Protein AF-A0A820N7E9-F1 (afdb_monomer_lite)

Secondary structure (DSSP, 8-state):
---SS-----SS---HHHHHHHHH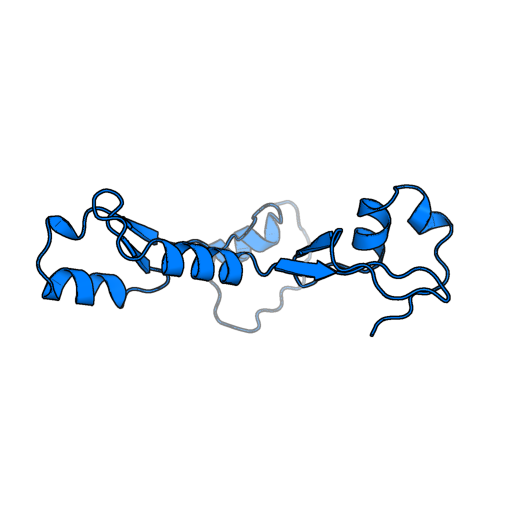---------EEEE-GGGS-HHHHHHHHTSTTEEEEBTTTTBSHHHHHHHHHHHHTEEEE----TTSPPPSSS-EEEETT--HHHHHHHH-GGGGGG-------

Foldseek 3Di:
DPDPDDDDDDPDDDDPVVVVCVVVVPDDDADDAAEAEDCVVDDPVVQVVQCPDPRYDYAYPVVRPCVVVVVVVVVVRQQKDWAWDDDPPDDTDPPDTDIDHPVDDVLVVLVVVPVCSSVVDDDDDDD

Sequence (127 aa):
YKIFNAQVLFRDDYTSDEFIDVVVGRRVYMPCLYVYNKIDQVSIEEVDRLAHLPNSIVISCNMKLNIDYMLESIWGLLNLIRVYTKKRGEKPDFEGGLIVRSGTTIEHVCRMVHRTMVDQFKYALVW

Radius of gyration: 22.45 Å; chains: 1; bounding box: 48×52×52 Å

pLDDT: mean 87.79, std 4.52, range [60.19, 94.0]

InterPro domains:
  IPR004095 TGS [PF02824] (81-127)
  IPR012675 Beta-grasp domain superfamily [G3DSA:3.10.20.30] (72-127)
  IPR027417 P-loop containing nucleoside triphosphate hydrolase [SSF52540] (10-94)
  IPR031662 GTP binding protein, second domain [PF16897] (1-80)
  IPR045001 Developmentally regulated GTP-binding protein [PTHR43127] (1-127)

Organism: NCBI:txid433720

Structure (mmCIF, N/CA/C/O backbone):
data_AF-A0A820N7E9-F1
#
_entry.id   AF-A0A820N7E9-F1
#
loop_
_atom_site.group_PDB
_atom_site.id
_atom_site.type_symbol
_atom_site.label_atom_id
_atom_site.label_alt_id
_atom_site.label_comp_id
_atom_site.label_asym_id
_atom_site.label_entity_id
_atom_site.label_seq_id
_atom_site.pdbx_PDB_ins_code
_atom_site.Cartn_x
_atom_site.Cartn_y
_atom_site.Cartn_z
_atom_site.occupancy
_atom_site.B_iso_or_equiv
_atom_site.auth_seq_id
_atom_site.auth_comp_id
_atom_site.auth_asym_id
_atom_site.auth_atom_id
_atom_site.pdbx_PDB_model_num
ATOM 1 N N . TYR A 1 1 ? -14.534 -25.641 -13.719 1.00 60.19 1 TYR A N 1
ATOM 2 C CA . TYR A 1 1 ? -13.124 -26.071 -13.650 1.00 60.19 1 TYR A CA 1
ATOM 3 C C . TYR A 1 1 ? -12.943 -27.309 -14.521 1.00 60.19 1 TYR A C 1
ATOM 5 O O . TYR A 1 1 ? -13.681 -28.261 -14.326 1.00 60.19 1 TYR A O 1
ATOM 13 N N . LYS A 1 2 ? -12.066 -27.277 -15.538 1.00 72.56 2 LYS A N 1
ATOM 14 C CA . LYS A 1 2 ? -11.760 -28.418 -16.436 1.00 72.56 2 LYS A CA 1
ATOM 15 C C . LYS A 1 2 ? -10.286 -28.826 -16.290 1.00 72.56 2 LYS A C 1
ATOM 17 O O . LYS A 1 2 ? -9.541 -28.838 -17.263 1.00 72.56 2 LYS A O 1
ATOM 22 N N . ILE A 1 3 ? -9.850 -29.061 -15.057 1.00 82.56 3 ILE A N 1
ATOM 23 C CA . ILE A 1 3 ? -8.488 -29.512 -14.758 1.00 82.56 3 ILE A CA 1
ATOM 24 C C . ILE A 1 3 ? -8.582 -31.014 -14.502 1.00 82.56 3 ILE A C 1
ATOM 26 O O . ILE A 1 3 ? -9.258 -31.422 -13.565 1.00 82.56 3 ILE A O 1
ATOM 30 N N . PHE A 1 4 ? -7.971 -31.824 -15.367 1.00 81.75 4 PHE A N 1
ATOM 31 C CA . PHE A 1 4 ? -8.046 -33.287 -15.269 1.00 81.75 4 PHE A CA 1
ATOM 32 C C . PHE A 1 4 ? -6.983 -33.869 -14.336 1.00 81.75 4 PHE A C 1
ATOM 34 O O . PHE A 1 4 ? -7.263 -34.829 -13.633 1.00 81.75 4 PHE A O 1
ATOM 41 N N . ASN A 1 5 ? -5.792 -33.266 -14.298 1.00 87.69 5 ASN A N 1
ATOM 42 C CA . ASN A 1 5 ? -4.685 -33.676 -13.438 1.00 87.69 5 ASN A CA 1
ATOM 43 C C . ASN A 1 5 ? -4.033 -32.428 -12.833 1.00 87.69 5 ASN A C 1
ATOM 45 O O . ASN A 1 5 ? -3.712 -31.492 -13.567 1.00 87.69 5 ASN A O 1
ATOM 49 N N . ALA A 1 6 ? -3.827 -32.417 -11.517 1.00 88.00 6 ALA A N 1
ATOM 50 C CA . ALA A 1 6 ? -3.093 -31.372 -10.813 1.00 88.00 6 ALA A CA 1
ATOM 51 C C . ALA A 1 6 ? -2.428 -31.942 -9.560 1.00 88.00 6 ALA A C 1
ATOM 53 O O . ALA A 1 6 ? -2.978 -32.825 -8.904 1.00 88.00 6 ALA A O 1
ATOM 54 N N . GLN A 1 7 ? -1.262 -31.403 -9.217 1.00 90.62 7 GLN A N 1
ATOM 55 C CA . GLN A 1 7 ? -0.632 -31.614 -7.922 1.00 90.62 7 GLN A CA 1
ATOM 56 C C . GLN A 1 7 ? -0.859 -30.354 -7.090 1.00 90.62 7 GLN A C 1
ATOM 58 O O . GLN A 1 7 ? -0.449 -29.266 -7.491 1.00 90.62 7 GLN A O 1
ATOM 63 N N . VAL A 1 8 ? -1.538 -30.498 -5.955 1.00 89.25 8 VAL A N 1
ATOM 64 C CA . VAL A 1 8 ? -1.809 -29.398 -5.025 1.00 89.25 8 VAL A CA 1
ATOM 65 C C . VAL A 1 8 ? -0.990 -29.639 -3.767 1.00 89.25 8 VAL A C 1
ATOM 67 O O . VAL A 1 8 ? -1.013 -30.736 -3.213 1.00 89.25 8 VAL A O 1
ATOM 70 N N . LEU A 1 9 ? -0.244 -28.623 -3.339 1.00 91.69 9 LEU A N 1
ATOM 71 C CA . LEU A 1 9 ? 0.541 -28.648 -2.112 1.00 91.69 9 LEU A CA 1
ATOM 72 C C . LEU A 1 9 ? -0.041 -27.618 -1.146 1.00 91.69 9 LEU A C 1
ATOM 74 O O . LEU A 1 9 ? 0.021 -26.421 -1.421 1.00 91.69 9 LEU A O 1
ATOM 78 N N . PHE A 1 10 ? -0.559 -28.082 -0.014 1.00 90.94 10 PHE A N 1
ATOM 79 C CA . PHE A 1 10 ? -0.977 -27.224 1.090 1.00 90.94 10 PHE A CA 1
ATOM 80 C C . PHE A 1 10 ? 0.171 -27.118 2.098 1.00 90.94 10 PHE A C 1
ATOM 82 O O . PHE A 1 10 ? 0.752 -28.134 2.478 1.00 90.94 10 PHE A O 1
ATOM 89 N N . ARG A 1 11 ? 0.547 -25.891 2.471 1.00 90.44 11 ARG A N 1
ATOM 90 C CA . ARG A 1 11 ? 1.590 -25.616 3.474 1.00 90.44 11 ARG A CA 1
ATOM 91 C C . ARG A 1 11 ? 1.033 -25.296 4.864 1.00 90.44 11 ARG A C 1
ATOM 93 O O . ARG A 1 11 ? 1.779 -25.436 5.819 1.00 90.44 11 ARG A O 1
ATOM 100 N N . ASP A 1 12 ? -0.246 -24.943 4.947 1.00 91.81 12 ASP A N 1
ATOM 101 C CA . ASP A 1 12 ? -0.985 -24.582 6.159 1.00 91.81 12 ASP A CA 1
ATOM 102 C C . ASP A 1 12 ? -2.452 -25.041 6.026 1.00 91.81 12 ASP A C 1
ATOM 104 O O . ASP A 1 12 ? -2.835 -25.632 5.007 1.00 91.81 12 ASP A O 1
ATOM 108 N N . ASP A 1 13 ? -3.271 -24.762 7.041 1.00 90.75 13 ASP A N 1
ATOM 109 C CA . ASP A 1 13 ? -4.718 -24.979 6.999 1.00 90.75 13 ASP A CA 1
ATOM 110 C C . ASP A 1 13 ? -5.399 -23.899 6.146 1.00 90.75 13 ASP A C 1
ATOM 112 O O . ASP A 1 13 ? -5.381 -22.718 6.491 1.00 90.75 13 ASP A O 1
ATOM 116 N N . TYR A 1 14 ? -6.022 -24.316 5.040 1.00 90.50 14 TYR A N 1
ATOM 117 C CA . TYR A 1 14 ? -6.753 -23.433 4.127 1.00 90.50 14 TYR A CA 1
ATOM 118 C C . TYR A 1 14 ? -8.225 -23.820 4.022 1.00 90.50 14 TYR A C 1
ATOM 120 O O . TYR A 1 14 ? -8.603 -24.995 4.074 1.00 90.50 14 TYR A O 1
ATOM 128 N N . THR A 1 15 ? -9.065 -22.818 3.808 1.00 91.31 15 THR A N 1
ATOM 129 C CA . THR A 1 15 ? -10.501 -22.982 3.582 1.00 91.31 15 THR A CA 1
ATOM 130 C C . THR A 1 15 ? -10.808 -23.365 2.130 1.00 91.31 15 THR A C 1
ATOM 132 O O . THR A 1 15 ? -10.017 -23.153 1.208 1.00 91.31 15 THR A O 1
ATOM 135 N N . SER A 1 16 ? -12.000 -23.928 1.900 1.00 89.75 16 SER A N 1
ATOM 136 C CA . SER A 1 16 ? -12.455 -24.257 0.538 1.00 89.75 16 SER A CA 1
ATOM 137 C C . SER A 1 16 ? -12.536 -23.018 -0.361 1.00 89.75 16 SER A C 1
ATOM 139 O O . SER A 1 16 ? -12.236 -23.113 -1.549 1.00 89.75 16 SER A O 1
ATOM 141 N N . ASP A 1 17 ? -12.878 -21.858 0.204 1.00 88.44 17 ASP A N 1
ATOM 142 C CA . ASP A 1 17 ? -12.963 -20.596 -0.533 1.00 88.44 17 ASP A CA 1
ATOM 143 C C . ASP A 1 17 ? -11.582 -20.088 -0.967 1.00 88.44 17 ASP A C 1
ATOM 145 O O . ASP A 1 17 ? -11.410 -19.692 -2.119 1.00 88.44 17 ASP A O 1
ATOM 149 N N . GLU A 1 18 ? -10.566 -20.192 -0.106 1.00 86.69 18 GLU A N 1
ATOM 150 C CA . GLU A 1 18 ? -9.183 -19.833 -0.457 1.00 86.69 18 GLU A CA 1
ATOM 151 C C . GLU A 1 18 ? -8.636 -20.716 -1.583 1.00 86.69 18 GLU A C 1
ATOM 153 O O . GLU A 1 18 ? -7.974 -20.229 -2.504 1.00 86.69 18 GLU A O 1
ATOM 158 N N . PHE A 1 19 ? -8.964 -22.012 -1.571 1.00 87.94 19 PHE A N 1
ATOM 159 C CA . PHE A 1 19 ? -8.611 -22.901 -2.675 1.00 87.94 19 PHE A CA 1
ATOM 160 C C . PHE A 1 19 ? -9.295 -22.471 -3.980 1.00 87.94 19 PHE A C 1
ATOM 162 O O . PHE A 1 19 ? -8.643 -22.382 -5.024 1.00 87.94 19 PHE A O 1
ATOM 169 N N . ILE A 1 20 ? -10.592 -22.156 -3.933 1.00 86.69 20 ILE A N 1
ATOM 170 C CA . ILE A 1 20 ? -11.342 -21.660 -5.094 1.00 86.69 20 ILE A CA 1
ATOM 171 C C . ILE A 1 20 ? -10.707 -20.373 -5.633 1.00 86.69 20 ILE A C 1
ATOM 173 O O . ILE A 1 20 ? -10.518 -20.257 -6.848 1.00 86.69 20 ILE A O 1
ATOM 177 N N . ASP A 1 21 ? -10.333 -19.438 -4.760 1.00 87.06 21 ASP A N 1
ATOM 178 C CA . ASP A 1 21 ? -9.729 -18.163 -5.144 1.00 87.06 21 ASP A CA 1
ATOM 179 C C . ASP A 1 21 ? -8.416 -18.358 -5.924 1.00 87.06 21 ASP A C 1
ATOM 181 O O . ASP A 1 21 ? -8.222 -17.722 -6.971 1.00 87.06 21 ASP A O 1
ATOM 185 N N . VAL A 1 22 ? -7.567 -19.303 -5.499 1.00 85.69 22 VAL A N 1
ATOM 186 C CA . VAL A 1 22 ? -6.329 -19.667 -6.214 1.00 85.69 22 VAL A CA 1
ATOM 187 C C . VAL A 1 22 ? -6.629 -20.294 -7.578 1.00 85.69 22 VAL A C 1
ATOM 189 O O . VAL A 1 22 ? -5.996 -19.935 -8.572 1.00 85.69 22 VAL A O 1
ATOM 192 N N . VAL A 1 23 ? -7.614 -21.194 -7.667 1.00 86.81 23 VAL A N 1
ATOM 193 C CA . VAL A 1 23 ? -7.942 -21.879 -8.931 1.00 86.81 23 VAL A CA 1
ATOM 194 C C . VAL A 1 23 ? -8.600 -20.925 -9.944 1.00 86.81 23 VAL A C 1
ATOM 196 O O . VAL A 1 23 ? -8.425 -21.093 -11.153 1.00 86.81 23 VAL A O 1
ATOM 199 N N . VAL A 1 24 ? -9.349 -19.909 -9.494 1.00 85.31 24 VAL A N 1
ATOM 200 C CA . VAL A 1 24 ? -9.920 -18.877 -10.386 1.00 85.31 24 VAL A CA 1
ATOM 201 C C . VAL A 1 24 ? -8.849 -17.902 -10.875 1.00 85.31 24 VAL A C 1
ATOM 203 O O . VAL A 1 24 ? -8.937 -17.427 -12.010 1.00 85.31 24 VAL A O 1
ATOM 206 N N . GLY A 1 25 ? -7.873 -17.558 -10.028 1.00 79.50 25 GLY A N 1
ATOM 207 C CA . GLY A 1 25 ? -6.741 -16.694 -10.385 1.00 79.50 25 GLY A CA 1
ATOM 208 C C . GLY A 1 25 ? -7.107 -15.248 -10.759 1.00 79.50 25 GLY A C 1
ATOM 209 O O . GLY A 1 25 ? -6.268 -14.520 -11.282 1.00 79.50 25 GLY A O 1
ATOM 210 N N . ARG A 1 26 ? -8.357 -14.811 -10.532 1.00 78.56 26 ARG A N 1
ATOM 211 C CA . ARG A 1 26 ? -8.839 -13.440 -10.825 1.00 78.56 26 ARG A CA 1
ATOM 212 C C . ARG A 1 26 ? -9.130 -12.601 -9.581 1.00 78.56 26 ARG A C 1
ATOM 214 O O . ARG A 1 26 ? -9.658 -11.497 -9.700 1.00 78.56 26 ARG A O 1
ATOM 221 N N . ARG A 1 27 ? -8.845 -13.118 -8.389 1.00 78.06 27 ARG A N 1
ATOM 222 C CA . ARG A 1 27 ? -9.077 -12.399 -7.134 1.00 78.06 27 ARG A CA 1
ATOM 223 C C . ARG A 1 27 ? -7.898 -11.486 -6.841 1.00 78.06 27 ARG A C 1
ATOM 225 O O . ARG A 1 27 ? -6.748 -11.895 -6.953 1.00 78.06 27 ARG A O 1
ATOM 232 N N . VAL A 1 28 ? -8.202 -10.243 -6.483 1.00 80.44 28 VAL A N 1
ATOM 233 C CA . VAL A 1 28 ? -7.204 -9.253 -6.080 1.00 80.44 28 VAL A CA 1
ATOM 234 C C . VAL A 1 28 ? -7.432 -8.956 -4.607 1.00 80.44 28 VAL A C 1
ATOM 236 O O . VAL A 1 28 ? -8.435 -8.339 -4.254 1.00 80.44 28 VAL A O 1
ATOM 239 N N . TYR A 1 29 ? -6.511 -9.401 -3.757 1.00 83.62 29 TYR A N 1
ATOM 240 C CA . TYR A 1 29 ? -6.512 -9.049 -2.341 1.00 83.62 29 TYR A CA 1
ATOM 241 C C . TYR A 1 29 ? -5.947 -7.641 -2.189 1.00 83.62 29 TYR A C 1
ATOM 243 O O . TYR A 1 29 ? -4.840 -7.350 -2.645 1.00 83.62 29 TYR A O 1
ATOM 251 N N . MET A 1 30 ? -6.731 -6.754 -1.584 1.00 84.06 30 MET A N 1
ATOM 252 C CA . MET A 1 30 ? -6.339 -5.371 -1.340 1.00 84.06 30 MET A CA 1
ATOM 253 C C . MET A 1 30 ? -6.357 -5.095 0.162 1.00 84.06 30 MET A C 1
ATOM 255 O O . MET A 1 30 ? -7.263 -5.577 0.846 1.00 84.06 30 MET A O 1
ATOM 259 N N . PRO A 1 31 ? -5.393 -4.316 0.682 1.00 86.62 31 PRO A N 1
ATOM 260 C CA . PRO A 1 31 ? -5.456 -3.852 2.058 1.00 86.62 31 PRO A CA 1
ATOM 261 C C . PRO A 1 31 ? -6.717 -3.003 2.256 1.00 86.62 31 PRO A C 1
ATOM 263 O O . PRO A 1 31 ? -7.085 -2.201 1.395 1.00 86.62 31 PRO A O 1
ATOM 266 N N . CYS A 1 32 ? -7.374 -3.188 3.396 1.00 89.44 32 CYS A N 1
ATOM 267 C CA . CYS A 1 32 ? -8.580 -2.470 3.786 1.00 89.44 32 CYS A CA 1
ATOM 268 C C . CYS A 1 32 ? -8.312 -1.737 5.099 1.00 89.44 32 CYS A C 1
ATOM 270 O O . CYS A 1 32 ? -7.699 -2.299 6.005 1.00 89.44 32 CYS A O 1
ATOM 272 N N . LEU A 1 33 ? -8.778 -0.494 5.181 1.00 91.88 33 LEU A N 1
ATOM 273 C CA . LEU A 1 33 ? -8.710 0.335 6.373 1.00 91.88 33 LEU A CA 1
ATOM 274 C C . LEU A 1 33 ? -10.128 0.777 6.736 1.00 91.88 33 LEU A C 1
ATOM 276 O O . LEU A 1 33 ? -10.806 1.415 5.927 1.00 91.88 33 LEU A O 1
ATOM 280 N N . TYR A 1 34 ? -10.574 0.440 7.941 1.00 92.62 34 TYR A N 1
ATOM 281 C CA . TYR A 1 34 ? -11.880 0.824 8.462 1.00 92.62 34 TYR A CA 1
ATOM 282 C C . TYR A 1 34 ? -11.780 2.184 9.143 1.00 92.62 34 TYR A C 1
ATOM 284 O O . TYR A 1 34 ? -11.061 2.343 10.124 1.00 92.62 34 TYR A O 1
ATOM 292 N N . VAL A 1 35 ? -12.504 3.175 8.629 1.00 92.75 35 VAL A N 1
ATOM 293 C CA . VAL A 1 35 ? -12.454 4.545 9.148 1.00 92.75 35 VAL A CA 1
ATOM 294 C C . VAL A 1 35 ? -13.770 4.882 9.846 1.00 92.75 35 VAL A C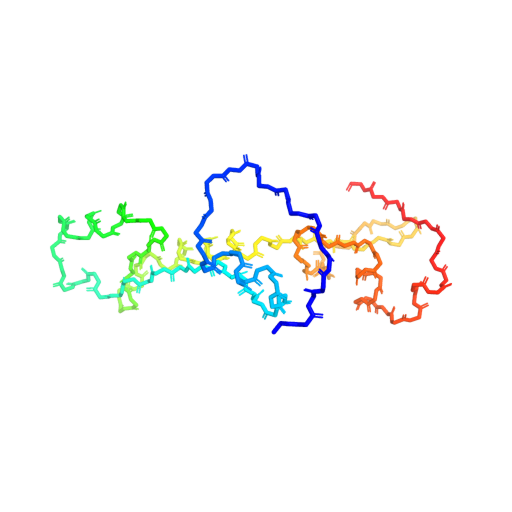 1
ATOM 296 O O . VAL A 1 35 ? -14.807 5.043 9.203 1.00 92.75 35 VAL A O 1
ATOM 299 N N . TYR A 1 36 ? -13.723 5.002 11.169 1.00 92.44 36 TYR A N 1
ATOM 300 C CA . TYR A 1 36 ? -14.849 5.375 12.019 1.00 92.44 36 TYR A CA 1
ATOM 301 C C . TYR A 1 36 ? -14.882 6.889 12.196 1.00 92.44 36 TYR A C 1
ATOM 303 O O . TYR A 1 36 ? -14.051 7.463 12.890 1.00 92.44 36 TYR A O 1
ATOM 311 N N . ASN A 1 37 ? -15.845 7.548 11.560 1.00 91.38 37 ASN A N 1
ATOM 312 C CA . ASN A 1 37 ? -16.025 8.993 11.678 1.00 91.38 37 ASN A CA 1
ATOM 313 C C . ASN A 1 37 ? -16.995 9.356 12.818 1.00 91.38 37 ASN A C 1
ATOM 315 O O . ASN A 1 37 ? -17.786 8.518 13.249 1.00 91.38 37 ASN A O 1
ATOM 319 N N . LYS A 1 38 ? -17.006 10.636 13.210 1.00 89.56 38 LYS A N 1
ATOM 320 C CA . LYS A 1 38 ? -17.876 11.242 14.237 1.00 89.56 38 LYS A CA 1
ATOM 321 C C . LYS A 1 38 ? -17.546 10.846 15.679 1.00 89.56 38 LYS A C 1
ATOM 323 O O . LYS A 1 38 ? -18.448 10.691 16.500 1.00 89.56 38 LYS A O 1
ATOM 328 N N . ILE A 1 39 ? -16.259 10.736 16.017 1.00 90.25 39 ILE A N 1
ATOM 329 C CA . ILE A 1 39 ? -15.835 10.496 17.412 1.00 90.25 39 ILE A CA 1
ATOM 330 C C . ILE A 1 39 ? -16.295 11.585 18.392 1.00 90.25 39 ILE A C 1
ATOM 332 O O . ILE A 1 39 ? -16.343 11.346 19.589 1.00 90.25 39 ILE A O 1
ATOM 336 N N . ASP A 1 40 ? -16.679 12.763 17.894 1.00 87.56 40 ASP A N 1
ATOM 337 C CA . ASP A 1 40 ? -17.257 13.856 18.681 1.00 87.56 40 ASP A CA 1
ATOM 338 C C . ASP A 1 40 ? -18.625 13.526 19.305 1.00 87.56 40 ASP A C 1
ATOM 340 O O . ASP A 1 40 ? -19.050 14.205 20.237 1.00 87.56 40 ASP A O 1
ATOM 344 N N . GLN A 1 41 ? -19.310 12.486 18.819 1.00 88.69 41 GLN A N 1
ATOM 345 C CA . GLN A 1 41 ? -20.631 12.069 19.308 1.00 88.69 41 GLN A CA 1
ATOM 346 C C . GLN A 1 41 ? -20.581 10.845 20.235 1.00 88.69 41 GLN A C 1
ATOM 348 O O . GLN A 1 41 ? -21.628 10.341 20.640 1.00 88.69 41 GLN A O 1
ATOM 353 N N . VAL A 1 42 ? -19.386 10.339 20.542 1.00 89.31 42 VAL A N 1
ATOM 354 C CA . VAL A 1 42 ? -19.164 9.045 21.199 1.00 89.31 42 VAL A CA 1
ATOM 355 C C . VAL A 1 42 ? -18.330 9.241 22.475 1.00 89.31 42 VAL A C 1
ATOM 357 O O . VAL A 1 42 ? -17.545 10.184 22.559 1.00 89.31 42 VAL A O 1
ATOM 360 N N . SER A 1 43 ? -18.509 8.389 23.495 1.00 91.81 43 SER A N 1
ATOM 361 C CA . SER A 1 43 ? -17.704 8.469 24.725 1.00 91.81 43 SER A CA 1
ATOM 362 C C . SER A 1 43 ? -16.253 8.050 24.478 1.00 91.81 43 SER A C 1
ATOM 364 O O . SER A 1 43 ? -15.955 7.287 23.557 1.00 91.81 43 SER A O 1
ATOM 366 N N . ILE A 1 44 ? -15.339 8.527 25.326 1.00 88.75 44 ILE A N 1
ATOM 367 C CA . ILE A 1 44 ? -13.912 8.211 25.197 1.00 88.75 44 ILE A CA 1
ATOM 368 C C . ILE A 1 44 ? -13.636 6.705 25.322 1.00 88.75 44 ILE A C 1
ATOM 370 O O . ILE A 1 44 ? -12.751 6.204 24.635 1.00 88.75 44 ILE A O 1
ATOM 374 N N . GLU A 1 45 ? -14.415 5.968 26.127 1.00 91.31 45 GLU A N 1
ATOM 375 C CA . GLU A 1 45 ? -14.232 4.517 26.278 1.00 91.31 45 GLU A CA 1
ATOM 376 C C . GLU A 1 45 ? -14.558 3.771 24.982 1.00 91.31 45 GLU A C 1
ATOM 378 O O . GLU A 1 45 ? -13.874 2.822 24.605 1.00 91.31 45 GLU A O 1
ATOM 383 N N . GLU A 1 46 ? -15.594 4.212 24.272 1.00 88.56 46 GLU A N 1
ATOM 384 C CA . GLU A 1 46 ? -16.010 3.578 23.027 1.00 88.56 46 GLU A CA 1
ATOM 385 C C . GLU A 1 46 ? -15.073 3.954 21.870 1.00 88.56 46 GLU A C 1
ATOM 387 O O . GLU A 1 46 ? -14.781 3.117 21.015 1.00 88.56 46 GLU A O 1
ATOM 392 N N . VAL A 1 47 ? -14.530 5.178 21.873 1.00 90.19 47 VAL A N 1
ATOM 393 C CA . VAL A 1 47 ? -13.452 5.578 20.953 1.00 90.19 47 VAL A CA 1
ATOM 394 C C . VAL A 1 47 ? -12.212 4.710 21.165 1.00 90.19 47 VAL A C 1
ATOM 396 O O . VAL A 1 47 ? -11.656 4.211 20.187 1.00 90.19 47 VAL A O 1
ATOM 399 N N . ASP A 1 48 ? -11.811 4.483 22.418 1.00 90.81 48 ASP A N 1
ATOM 400 C CA . ASP A 1 48 ? -10.671 3.627 22.754 1.00 90.81 48 ASP A CA 1
ATOM 401 C C . ASP A 1 48 ? -10.913 2.174 22.320 1.00 90.81 48 ASP A C 1
ATOM 403 O O . ASP A 1 48 ? -10.065 1.561 21.668 1.00 90.81 48 ASP A O 1
ATOM 407 N N . ARG A 1 49 ? -12.120 1.643 22.556 1.00 92.00 49 ARG A N 1
ATOM 408 C CA . ARG A 1 49 ? -12.505 0.305 22.085 1.00 92.00 49 ARG A CA 1
ATOM 409 C C . ARG A 1 49 ? -12.415 0.181 20.564 1.00 92.00 49 ARG A C 1
ATOM 411 O O . ARG A 1 49 ? -11.917 -0.824 20.063 1.00 92.00 49 ARG A O 1
ATOM 418 N N . LEU A 1 50 ? -12.914 1.179 19.831 1.00 90.62 50 LEU A N 1
ATOM 419 C CA . LEU A 1 50 ? -12.871 1.199 18.367 1.00 90.62 50 LEU A CA 1
ATOM 420 C C . LEU A 1 50 ? -11.446 1.353 17.833 1.00 90.62 50 LEU A C 1
ATOM 422 O O . LEU A 1 50 ? -11.147 0.779 16.794 1.00 90.62 50 LEU A O 1
ATOM 426 N N . ALA A 1 51 ? -10.575 2.090 18.523 1.00 88.50 51 ALA A N 1
ATOM 427 C CA . ALA A 1 51 ? -9.184 2.276 18.117 1.00 88.50 51 ALA A CA 1
ATOM 428 C C . ALA A 1 51 ? -8.345 0.990 18.232 1.00 88.50 51 ALA A C 1
ATOM 430 O O . ALA A 1 51 ? -7.397 0.816 17.470 1.00 88.50 51 ALA A O 1
ATOM 431 N N . HIS A 1 52 ? -8.711 0.076 19.136 1.00 91.12 52 HIS A N 1
ATOM 432 C CA . HIS A 1 52 ? -8.030 -1.209 19.330 1.00 91.12 52 HIS A CA 1
ATOM 433 C C . HIS A 1 52 ? -8.482 -2.320 18.366 1.00 91.12 52 HIS A C 1
ATOM 435 O O . HIS A 1 52 ? -7.954 -3.435 18.423 1.00 91.12 52 HIS A O 1
ATOM 441 N N . LEU A 1 53 ? -9.457 -2.060 17.489 1.00 91.81 53 LEU A N 1
ATOM 442 C CA . LEU A 1 53 ? -9.871 -3.036 16.485 1.00 91.81 53 LEU A CA 1
ATOM 443 C C . LEU A 1 53 ? -8.788 -3.210 15.397 1.00 91.81 53 LEU A C 1
ATOM 445 O O . LEU A 1 53 ? -7.950 -2.336 15.163 1.00 91.81 53 LEU A O 1
ATOM 449 N N . PRO A 1 54 ? -8.756 -4.364 14.710 1.00 90.44 54 PRO A N 1
ATOM 450 C CA . PRO A 1 54 ? -7.794 -4.577 13.638 1.00 90.44 54 PRO A CA 1
ATOM 451 C C . PRO A 1 54 ? -8.108 -3.676 12.437 1.00 90.44 54 PRO A C 1
ATOM 453 O O . PRO A 1 54 ? -9.247 -3.608 11.975 1.00 90.44 54 PRO A O 1
ATOM 456 N N . ASN A 1 55 ? -7.072 -3.034 11.886 1.00 88.88 55 ASN A N 1
ATOM 457 C CA . ASN A 1 55 ? -7.158 -2.161 10.708 1.00 88.88 55 ASN A CA 1
ATOM 458 C C . ASN A 1 55 ? -8.200 -1.036 10.837 1.00 88.88 55 ASN A C 1
ATOM 460 O O . ASN A 1 55 ? -8.800 -0.633 9.838 1.00 88.88 55 ASN A O 1
ATOM 464 N N . SER A 1 56 ? -8.434 -0.538 12.050 1.00 92.56 56 SER A N 1
ATOM 465 C CA . SER A 1 56 ? -9.381 0.542 12.314 1.00 92.56 56 SER A CA 1
ATOM 466 C C . SER A 1 56 ? -8.692 1.854 12.651 1.00 92.56 56 SER A C 1
ATOM 468 O O . SER A 1 56 ? -7.707 1.879 13.384 1.00 92.56 56 SER A O 1
ATOM 470 N N . ILE A 1 57 ? -9.268 2.959 12.187 1.00 92.12 57 ILE A N 1
ATOM 471 C CA . ILE A 1 57 ? -8.891 4.313 12.587 1.00 92.12 57 ILE A CA 1
ATOM 472 C C . ILE A 1 57 ? -10.149 5.088 12.927 1.00 92.12 57 ILE A C 1
ATOM 474 O O . ILE A 1 57 ? -11.141 5.051 12.204 1.00 92.12 57 ILE A O 1
ATOM 478 N N . VAL A 1 58 ? -10.088 5.822 14.027 1.00 93.25 58 VAL A N 1
ATOM 479 C CA . VAL A 1 58 ? -11.159 6.694 14.498 1.00 93.25 58 VAL A CA 1
ATOM 480 C C . VAL A 1 58 ? -10.826 8.143 14.133 1.00 93.25 58 VAL A C 1
ATOM 482 O O . VAL A 1 58 ? -9.701 8.582 14.350 1.00 93.25 58 VAL A O 1
ATOM 485 N N . ILE A 1 59 ? -11.761 8.891 13.547 1.00 94.00 59 ILE A N 1
ATOM 486 C CA . ILE A 1 59 ? -11.558 10.277 13.094 1.00 94.00 59 ILE A CA 1
ATOM 487 C C . ILE A 1 59 ? -12.760 11.167 13.439 1.00 94.00 59 ILE A C 1
ATOM 489 O O . ILE A 1 59 ? -13.895 10.701 13.568 1.00 94.00 59 ILE A O 1
ATOM 493 N N . SER A 1 60 ? -12.539 12.482 13.518 1.00 92.31 60 SER A N 1
ATOM 494 C CA . SER A 1 60 ? -13.625 13.470 13.407 1.00 92.31 60 SER A CA 1
ATOM 495 C C . SER A 1 60 ? -13.301 14.438 12.281 1.00 92.31 60 SER A C 1
ATOM 497 O O . SER A 1 60 ? -12.417 15.285 12.415 1.00 92.31 60 SER A O 1
ATOM 499 N N . CYS A 1 61 ? -14.036 14.348 11.170 1.00 88.69 61 CYS A N 1
ATOM 500 C CA . CYS A 1 61 ? -13.878 15.298 10.065 1.00 88.69 61 CYS A CA 1
ATOM 501 C C . CYS A 1 61 ? -14.273 16.727 10.464 1.00 88.69 61 CYS A C 1
ATOM 503 O O . CYS A 1 61 ? -13.692 17.681 9.955 1.00 88.69 61 CYS A O 1
ATOM 505 N N . ASN A 1 62 ? -15.247 16.873 11.370 1.00 89.94 62 ASN A N 1
ATOM 506 C CA . ASN A 1 62 ? -15.743 18.177 11.806 1.00 89.94 62 ASN A CA 1
ATOM 507 C C . ASN A 1 62 ? -14.695 18.914 12.649 1.00 89.94 62 ASN A C 1
ATOM 509 O O . ASN A 1 62 ? -14.367 20.066 12.384 1.00 89.94 62 ASN A O 1
ATOM 513 N N . MET A 1 63 ? -14.114 18.211 13.624 1.00 89.12 63 MET A N 1
ATOM 514 C CA . MET A 1 63 ? -13.086 18.767 14.508 1.00 89.12 63 MET A CA 1
ATOM 515 C C . MET A 1 63 ? -11.663 18.628 13.945 1.00 89.12 63 MET A C 1
ATOM 517 O O . MET A 1 63 ? -10.707 19.038 14.596 1.00 89.12 63 MET A O 1
ATOM 521 N N . LYS A 1 64 ? -11.517 18.047 12.746 1.00 89.50 64 LYS A N 1
ATOM 522 C CA . LYS A 1 64 ? -10.236 17.694 12.112 1.00 89.50 64 LYS A CA 1
ATOM 523 C C . LYS A 1 64 ? -9.311 16.866 13.013 1.00 89.50 64 LYS A C 1
ATOM 525 O O . LYS A 1 64 ? -8.095 17.024 12.983 1.00 89.50 64 LYS A O 1
ATOM 530 N N . LEU A 1 65 ? -9.889 15.963 13.802 1.00 88.88 65 LEU A N 1
ATOM 531 C CA . LEU A 1 65 ? -9.138 15.091 14.703 1.00 88.88 65 LEU A CA 1
ATOM 532 C C . LEU A 1 65 ? -8.685 13.824 13.978 1.00 88.88 65 LEU A C 1
ATOM 534 O O . LEU A 1 65 ? -9.474 13.192 13.271 1.00 88.88 65 LEU A O 1
ATOM 538 N N . ASN A 1 66 ? -7.427 13.446 14.218 1.00 89.25 66 ASN A N 1
ATOM 539 C CA . ASN A 1 66 ? -6.803 12.195 13.774 1.00 89.25 66 ASN A CA 1
ATOM 540 C C . ASN A 1 66 ? -6.725 11.989 12.245 1.00 89.25 66 ASN A C 1
ATOM 542 O O . ASN A 1 66 ? -6.536 10.874 11.761 1.00 89.25 66 ASN A O 1
ATOM 546 N N . ILE A 1 67 ? -6.855 13.071 11.469 1.00 90.94 67 ILE A N 1
ATOM 547 C CA . ILE A 1 67 ? -6.750 13.031 10.003 1.00 90.94 67 ILE A CA 1
ATOM 548 C C . ILE A 1 67 ? -5.306 12.757 9.568 1.00 90.94 67 ILE A C 1
ATOM 550 O O . ILE A 1 67 ? -5.089 11.981 8.641 1.00 90.94 67 ILE A O 1
ATOM 554 N N . ASP A 1 68 ? -4.324 13.346 10.250 1.00 92.56 68 ASP A N 1
ATOM 555 C CA . ASP A 1 68 ? -2.907 13.167 9.913 1.00 92.56 68 ASP A CA 1
ATOM 556 C C . ASP A 1 68 ? -2.480 11.703 10.080 1.00 92.56 68 ASP A C 1
ATOM 558 O O . ASP A 1 68 ? -1.907 11.109 9.170 1.00 92.56 68 ASP A O 1
ATOM 562 N N . TYR A 1 69 ? -2.885 11.073 11.184 1.00 91.56 69 TYR A N 1
ATOM 563 C CA . TYR A 1 69 ? -2.644 9.651 11.427 1.00 91.56 69 TYR A CA 1
ATOM 564 C C . TYR A 1 69 ? -3.330 8.745 10.394 1.00 91.56 69 TYR A C 1
ATOM 566 O O . TYR A 1 69 ? -2.764 7.740 9.956 1.00 91.56 69 TYR A O 1
ATOM 574 N N . MET A 1 70 ? -4.543 9.109 9.957 1.00 92.12 70 MET A N 1
ATOM 575 C CA . MET A 1 70 ? -5.223 8.408 8.867 1.00 92.12 70 MET A CA 1
ATOM 576 C C . MET A 1 70 ? -4.404 8.479 7.572 1.00 92.12 70 MET A C 1
ATOM 578 O O . MET A 1 70 ? -4.238 7.461 6.900 1.00 92.12 70 MET A O 1
ATOM 582 N N . LEU A 1 71 ? -3.873 9.654 7.225 1.00 91.94 71 LEU A N 1
ATOM 583 C CA . LEU A 1 71 ? -3.039 9.833 6.034 1.00 91.94 71 LEU A CA 1
ATOM 584 C C . LEU A 1 71 ? -1.740 9.023 6.117 1.00 91.94 71 LEU A C 1
ATOM 586 O O . LEU A 1 71 ? -1.385 8.353 5.145 1.00 91.94 71 LEU A O 1
ATOM 590 N N . GLU A 1 72 ? -1.065 9.032 7.266 1.00 90.56 72 GLU A N 1
ATOM 591 C CA . GLU A 1 72 ? 0.140 8.226 7.498 1.00 90.56 72 GLU A CA 1
ATOM 592 C C . GLU A 1 72 ? -0.141 6.727 7.371 1.00 90.56 72 GLU A C 1
ATOM 594 O O . GLU A 1 72 ? 0.599 6.001 6.704 1.00 90.56 72 GLU A O 1
ATOM 599 N N . SER A 1 73 ? -1.255 6.265 7.937 1.00 90.88 73 SER A N 1
ATOM 600 C CA . SER A 1 73 ? -1.660 4.860 7.863 1.00 90.88 73 SER A CA 1
ATOM 601 C C . SER A 1 73 ? -1.999 4.435 6.435 1.00 90.88 73 SER A C 1
ATOM 603 O O . SER A 1 73 ? -1.579 3.366 5.991 1.00 90.88 73 SER A O 1
ATOM 605 N N . ILE A 1 74 ? -2.701 5.285 5.674 1.00 91.38 74 ILE A N 1
ATOM 606 C CA . ILE A 1 74 ? -2.958 5.051 4.246 1.00 91.38 74 ILE A CA 1
ATOM 607 C C . ILE A 1 74 ? -1.634 4.973 3.480 1.00 91.38 74 ILE A C 1
ATOM 609 O O . ILE A 1 74 ? -1.454 4.070 2.662 1.00 91.38 74 ILE A O 1
ATOM 613 N N . TRP A 1 75 ? -0.694 5.881 3.751 1.00 89.44 75 TRP A N 1
ATOM 614 C CA . TRP A 1 75 ? 0.619 5.873 3.109 1.00 89.44 75 TRP A CA 1
ATOM 615 C C . TRP A 1 75 ? 1.392 4.578 3.396 1.00 89.44 75 TRP A C 1
ATOM 617 O O . TRP A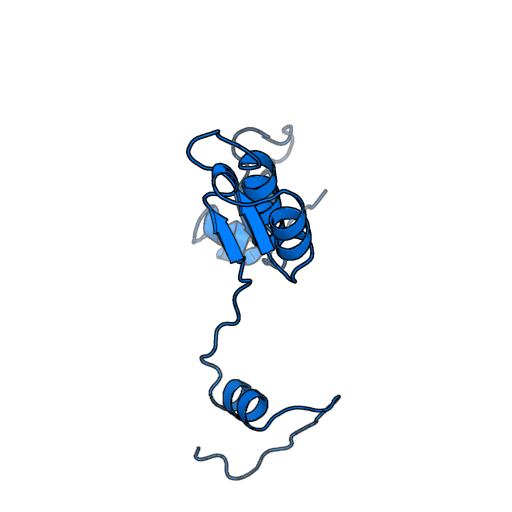 1 75 ? 1.937 3.970 2.471 1.00 89.44 75 TRP A O 1
ATOM 627 N N . GLY A 1 76 ? 1.375 4.114 4.650 1.00 88.50 76 GLY A N 1
ATOM 628 C CA . GLY A 1 76 ? 1.968 2.839 5.055 1.00 88.50 76 GLY A CA 1
ATOM 629 C C . GLY A 1 76 ? 1.325 1.636 4.358 1.00 88.50 76 GLY A C 1
ATOM 630 O O . GLY A 1 76 ? 2.033 0.795 3.805 1.00 88.50 76 GLY A O 1
ATOM 631 N N . LEU A 1 77 ? -0.010 1.583 4.303 1.00 89.31 77 LEU A N 1
ATOM 632 C CA . LEU A 1 77 ? -0.751 0.486 3.664 1.00 89.31 77 LEU A CA 1
ATOM 633 C C . LEU A 1 77 ? -0.585 0.442 2.143 1.00 89.31 77 LEU A C 1
ATOM 635 O O . LEU A 1 77 ? -0.570 -0.640 1.555 1.00 89.31 77 LEU A O 1
ATOM 639 N N . LEU A 1 78 ? -0.450 1.600 1.491 1.00 87.31 78 LEU A N 1
ATOM 640 C CA . LEU A 1 78 ? -0.186 1.664 0.053 1.00 87.31 78 LEU A CA 1
ATOM 641 C C . LEU A 1 78 ? 1.209 1.129 -0.308 1.00 87.31 78 LEU A C 1
ATOM 643 O O . LEU A 1 78 ? 1.434 0.801 -1.477 1.00 87.31 78 LEU A O 1
ATOM 647 N N . ASN A 1 79 ? 2.113 1.017 0.678 1.00 88.31 79 ASN A N 1
ATOM 648 C CA . ASN A 1 79 ? 3.458 0.460 0.545 1.00 88.31 79 ASN A CA 1
ATOM 649 C C . ASN A 1 79 ? 4.203 1.060 -0.661 1.00 88.31 79 ASN A C 1
ATOM 651 O O . ASN A 1 79 ? 4.702 0.352 -1.540 1.00 88.31 79 ASN A O 1
ATOM 655 N N . LEU A 1 80 ? 4.181 2.393 -0.749 1.00 88.62 80 LEU A N 1
ATOM 656 C CA . LEU A 1 80 ? 4.775 3.151 -1.845 1.00 88.62 80 LEU A CA 1
ATOM 657 C C . LEU A 1 80 ? 6.244 3.450 -1.553 1.00 88.62 80 LEU A C 1
ATOM 659 O O . LEU A 1 80 ? 6.605 3.878 -0.460 1.00 88.62 80 LEU A O 1
ATOM 663 N N . ILE A 1 81 ? 7.079 3.291 -2.571 1.00 88.69 81 ILE A N 1
ATOM 664 C CA . ILE A 1 81 ? 8.484 3.675 -2.572 1.00 88.69 81 ILE A CA 1
ATOM 665 C C . ILE A 1 81 ? 8.685 4.847 -3.534 1.00 88.69 81 ILE A C 1
ATOM 667 O O . ILE A 1 81 ? 8.077 4.919 -4.605 1.00 88.69 81 ILE A O 1
ATOM 671 N N . ARG A 1 82 ? 9.542 5.788 -3.136 1.00 89.12 82 ARG A N 1
ATO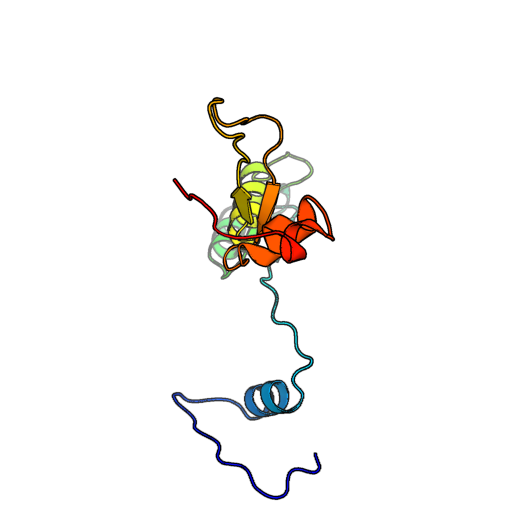M 672 C CA . ARG A 1 82 ? 9.961 6.910 -3.981 1.00 89.12 82 ARG A CA 1
ATOM 673 C C . ARG A 1 82 ? 11.312 6.573 -4.594 1.00 89.12 82 ARG A C 1
ATOM 675 O O . ARG A 1 82 ? 12.286 6.393 -3.870 1.00 89.12 82 ARG A O 1
ATOM 682 N N . VAL A 1 83 ? 11.358 6.478 -5.917 1.00 89.38 83 VAL A N 1
ATOM 683 C CA . VAL A 1 83 ? 12.570 6.202 -6.690 1.00 89.38 83 VAL A CA 1
ATOM 684 C C . VAL A 1 83 ? 13.016 7.489 -7.365 1.00 89.38 83 VAL A C 1
ATOM 686 O O . VAL A 1 83 ? 12.281 8.073 -8.157 1.00 89.38 83 VAL A O 1
ATOM 689 N N . TYR A 1 84 ? 14.236 7.923 -7.071 1.00 89.94 84 TYR A N 1
ATOM 690 C CA . TYR A 1 84 ? 14.811 9.129 -7.657 1.00 89.94 84 TYR A CA 1
ATOM 691 C C . TYR A 1 84 ? 15.716 8.766 -8.828 1.00 89.94 84 TYR A C 1
ATOM 693 O O . TYR A 1 84 ? 16.600 7.913 -8.715 1.00 89.94 84 TYR A O 1
ATOM 701 N N . THR A 1 85 ? 15.495 9.406 -9.974 1.00 86.19 85 THR A N 1
ATOM 702 C CA . THR A 1 85 ? 16.337 9.199 -11.152 1.00 86.19 85 THR A CA 1
ATOM 703 C C . THR A 1 85 ? 17.597 10.045 -11.063 1.00 86.19 85 THR A C 1
ATOM 705 O O . THR A 1 85 ? 17.566 11.200 -10.641 1.00 86.19 85 THR A O 1
ATOM 708 N N . LYS A 1 86 ? 18.717 9.485 -11.516 1.00 86.81 86 LYS A N 1
ATOM 709 C CA . LYS A 1 86 ? 20.007 10.171 -11.544 1.00 86.81 86 LYS A CA 1
ATOM 710 C C . LYS A 1 86 ? 20.638 10.044 -12.923 1.00 86.81 86 LYS A C 1
ATOM 712 O O . LYS A 1 86 ? 20.826 8.934 -13.423 1.00 86.81 86 LYS A O 1
ATOM 717 N N . LYS A 1 87 ? 21.015 11.178 -13.517 1.00 83.38 87 LYS A N 1
ATOM 718 C CA . LYS A 1 87 ? 21.826 11.203 -14.740 1.00 83.38 87 LYS A CA 1
ATOM 719 C C . LYS A 1 87 ? 23.286 10.891 -14.416 1.00 83.38 87 LYS A C 1
ATOM 721 O O . LYS A 1 87 ? 23.795 11.189 -13.335 1.00 83.38 87 LYS A O 1
ATOM 726 N N . ARG A 1 88 ? 23.985 10.263 -15.362 1.00 82.44 88 ARG A N 1
ATOM 727 C CA . ARG A 1 88 ? 25.396 9.901 -15.187 1.00 82.44 88 ARG A CA 1
ATOM 728 C C . ARG A 1 88 ? 26.239 11.168 -15.018 1.00 82.44 88 ARG A C 1
ATOM 730 O O . ARG A 1 88 ? 26.247 12.013 -15.899 1.00 82.44 88 ARG A O 1
ATOM 737 N N . GLY A 1 89 ? 26.974 11.256 -13.910 1.00 83.00 89 GLY A N 1
ATOM 738 C CA . GLY A 1 89 ? 27.842 12.398 -13.600 1.00 83.00 89 GLY A CA 1
ATOM 739 C C . GLY A 1 89 ? 27.145 13.566 -12.895 1.00 83.00 89 GLY A C 1
ATOM 740 O O . GLY A 1 89 ? 27.832 14.460 -12.416 1.00 83.00 89 GLY A O 1
ATOM 741 N N . GLU A 1 90 ? 25.818 13.536 -12.759 1.00 85.94 90 GLU A N 1
ATOM 742 C CA . GLU A 1 90 ? 25.052 14.561 -12.048 1.00 85.94 90 GLU A CA 1
ATOM 743 C C . GLU A 1 90 ? 24.611 14.073 -10.662 1.00 85.94 90 GLU A C 1
ATOM 745 O O . GLU A 1 90 ? 24.652 12.877 -10.339 1.00 85.94 90 GLU A O 1
ATOM 750 N N . LYS A 1 91 ? 24.200 15.021 -9.816 1.00 84.25 91 LYS A N 1
ATOM 751 C CA . LYS A 1 91 ? 23.557 14.706 -8.538 1.00 84.25 91 LYS A CA 1
ATOM 752 C C . LYS A 1 91 ? 22.155 14.129 -8.795 1.00 84.25 91 LYS A C 1
ATOM 754 O O . LYS A 1 91 ? 21.547 14.461 -9.811 1.00 84.25 91 LYS A O 1
ATOM 759 N N . PRO A 1 92 ? 21.660 13.239 -7.918 1.00 82.75 92 PRO A N 1
ATOM 760 C CA . PRO A 1 92 ? 20.279 12.779 -7.999 1.00 82.75 92 PRO A CA 1
ATOM 761 C C . PRO A 1 92 ? 19.318 13.966 -7.874 1.00 82.75 92 PRO A C 1
ATOM 763 O O . PRO A 1 92 ? 19.558 14.873 -7.075 1.00 82.75 92 PRO A O 1
ATOM 766 N N . ASP A 1 93 ? 18.254 13.937 -8.670 1.00 81.31 93 ASP A N 1
ATOM 767 C CA . ASP A 1 93 ? 17.162 14.901 -8.581 1.00 81.31 93 ASP A CA 1
ATOM 768 C C . ASP A 1 93 ? 16.126 14.396 -7.569 1.00 81.31 93 ASP A C 1
ATOM 770 O O . ASP A 1 93 ? 15.616 13.280 -7.699 1.00 81.31 93 ASP A O 1
ATOM 774 N N . PHE A 1 94 ? 15.844 15.207 -6.549 1.00 85.12 94 PHE A N 1
ATOM 775 C CA . PHE A 1 94 ? 14.886 14.892 -5.489 1.00 85.12 94 PHE A CA 1
ATOM 776 C C . PHE A 1 94 ? 13.514 15.555 -5.688 1.00 85.12 94 PHE A C 1
ATOM 778 O O . PHE A 1 94 ? 12.599 15.262 -4.919 1.00 85.12 94 PHE A O 1
ATOM 785 N N . GLU A 1 95 ? 13.338 16.409 -6.700 1.00 78.94 95 GLU A N 1
ATOM 786 C CA . GLU A 1 95 ? 12.063 17.098 -6.947 1.00 78.94 95 GLU A CA 1
ATOM 787 C C . GLU A 1 95 ? 11.081 16.226 -7.750 1.00 78.94 95 GLU A C 1
ATOM 789 O O . GLU A 1 95 ? 9.885 16.204 -7.461 1.00 78.94 95 GLU A O 1
ATOM 794 N N . GLY A 1 96 ? 11.581 15.447 -8.717 1.00 72.62 96 GLY A N 1
ATOM 795 C CA . GLY A 1 96 ? 10.778 14.640 -9.650 1.00 72.62 96 GLY A CA 1
ATOM 796 C C . GLY A 1 96 ? 10.721 13.136 -9.354 1.00 72.62 96 GLY A C 1
ATOM 797 O O . GLY A 1 96 ? 10.752 12.332 -10.286 1.00 72.62 96 GLY A O 1
ATOM 798 N N . GLY A 1 97 ? 10.701 12.725 -8.081 1.00 83.00 97 GLY A N 1
ATOM 799 C CA . GLY A 1 97 ? 10.723 11.307 -7.697 1.00 83.00 97 GLY A CA 1
ATOM 800 C C . GLY A 1 97 ? 9.548 10.490 -8.259 1.00 83.00 97 GLY A C 1
ATOM 801 O O . GLY A 1 97 ? 8.390 10.898 -8.188 1.00 83.00 97 GLY A O 1
ATOM 802 N N . LEU A 1 98 ? 9.835 9.293 -8.773 1.00 87.12 98 LEU A N 1
ATOM 803 C CA . LEU A 1 98 ? 8.828 8.340 -9.239 1.00 87.12 98 LEU A CA 1
ATOM 804 C C . LEU A 1 98 ? 8.228 7.599 -8.043 1.00 87.12 98 LEU A C 1
ATOM 806 O O . LEU A 1 98 ? 8.947 6.964 -7.272 1.00 87.12 98 LEU A O 1
ATOM 810 N N . ILE A 1 99 ? 6.907 7.647 -7.900 1.00 89.75 99 ILE A N 1
ATOM 811 C CA . ILE A 1 99 ? 6.189 6.901 -6.864 1.00 89.75 99 ILE A CA 1
ATOM 812 C C . ILE A 1 99 ? 5.766 5.555 -7.451 1.00 89.75 99 ILE A C 1
ATOM 814 O O . ILE A 1 99 ? 4.944 5.507 -8.366 1.00 89.75 99 ILE A O 1
ATOM 818 N N . VAL A 1 100 ? 6.317 4.464 -6.923 1.00 89.94 100 VAL A N 1
ATOM 819 C CA . VAL A 1 100 ? 5.979 3.093 -7.338 1.00 89.94 100 VAL A CA 1
ATOM 820 C C . VAL A 1 100 ? 5.640 2.237 -6.122 1.00 89.94 100 VAL A C 1
ATOM 822 O O . VAL A 1 100 ? 5.928 2.617 -4.993 1.00 89.94 100 VAL A O 1
ATOM 825 N N . ARG A 1 101 ? 4.993 1.084 -6.313 1.00 87.12 101 ARG A N 1
ATOM 826 C CA . ARG A 1 101 ? 4.701 0.166 -5.198 1.00 87.12 101 ARG A CA 1
ATOM 827 C C . ARG A 1 101 ? 5.938 -0.646 -4.824 1.00 87.12 101 ARG A C 1
ATOM 829 O O . ARG A 1 101 ? 6.748 -0.982 -5.688 1.00 87.12 101 ARG A O 1
ATOM 836 N N . SER A 1 102 ? 6.074 -1.005 -3.556 1.00 83.62 102 SER A N 1
ATOM 837 C CA . SER A 1 102 ? 7.091 -1.955 -3.112 1.00 83.62 102 SER A CA 1
ATOM 838 C C . SER A 1 102 ? 6.910 -3.307 -3.817 1.00 83.62 102 SER A C 1
ATOM 840 O O . SER A 1 102 ? 5.786 -3.731 -4.087 1.00 83.62 102 SER A O 1
ATOM 842 N N . GLY A 1 103 ? 8.020 -3.952 -4.187 1.00 83.75 103 GLY A N 1
ATOM 843 C CA . GLY A 1 103 ? 8.031 -5.163 -5.024 1.00 83.75 103 GLY A CA 1
ATOM 844 C C . GLY A 1 103 ? 7.986 -4.903 -6.537 1.00 83.75 103 GLY A C 1
ATOM 845 O O . GLY A 1 103 ? 8.015 -5.846 -7.325 1.00 83.75 103 GLY A O 1
ATOM 846 N N . THR A 1 104 ? 7.949 -3.637 -6.961 1.00 87.25 104 THR A N 1
ATOM 847 C CA . THR A 1 104 ? 8.048 -3.263 -8.377 1.00 87.25 104 THR A CA 1
ATOM 848 C C . THR A 1 104 ? 9.447 -3.561 -8.927 1.00 87.25 104 THR A C 1
ATOM 850 O O . THR A 1 104 ? 10.456 -3.302 -8.273 1.00 87.25 104 THR A O 1
ATOM 853 N N . THR A 1 105 ? 9.522 -4.082 -10.153 1.00 89.62 105 THR A N 1
ATOM 854 C CA . THR A 1 105 ? 10.793 -4.352 -10.838 1.00 89.62 105 THR A CA 1
ATOM 855 C C . THR A 1 105 ? 11.363 -3.094 -11.494 1.00 89.62 105 THR A C 1
ATOM 857 O O . THR A 1 105 ? 10.630 -2.179 -11.875 1.00 89.62 105 THR A O 1
ATOM 860 N N . ILE A 1 106 ? 12.684 -3.065 -11.705 1.00 89.00 106 ILE A N 1
ATOM 861 C CA . ILE A 1 106 ? 13.357 -1.966 -12.424 1.00 89.00 106 ILE A CA 1
ATOM 862 C C . ILE A 1 106 ? 12.775 -1.793 -13.838 1.00 89.00 106 ILE A C 1
ATOM 864 O O . ILE A 1 106 ? 12.625 -0.670 -14.307 1.00 89.00 106 ILE A O 1
ATOM 868 N N . GLU A 1 107 ? 12.357 -2.883 -14.488 1.00 89.81 107 GLU A N 1
ATOM 869 C CA . GLU A 1 107 ? 11.670 -2.844 -15.786 1.00 89.81 107 GLU A CA 1
ATOM 870 C C . GLU A 1 107 ? 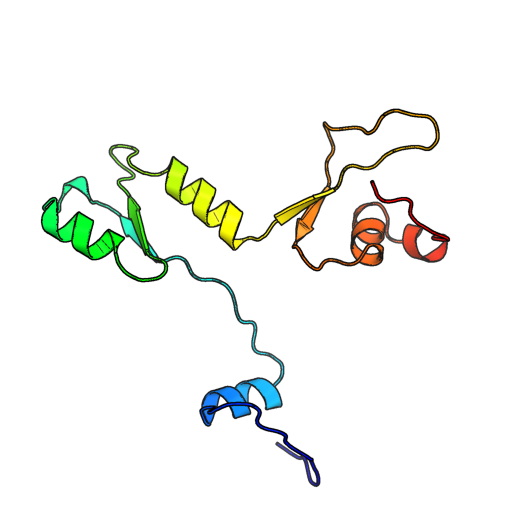10.413 -1.964 -15.750 1.00 89.81 107 GLU A C 1
ATOM 872 O O . GLU A 1 107 ? 10.193 -1.144 -16.643 1.00 89.81 107 GLU A O 1
ATOM 877 N N . HIS A 1 108 ? 9.593 -2.096 -14.707 1.00 89.62 108 HIS A N 1
ATOM 878 C CA . HIS A 1 108 ? 8.379 -1.301 -14.560 1.00 89.62 108 HIS A CA 1
ATOM 879 C C . HIS A 1 108 ? 8.700 0.181 -14.329 1.00 89.62 108 HIS A C 1
ATOM 881 O O . HIS A 1 108 ? 8.053 1.046 -14.920 1.00 89.62 108 HIS A O 1
ATOM 887 N N . VAL A 1 109 ? 9.751 0.476 -13.555 1.00 89.00 109 VAL A N 1
ATOM 888 C CA . VAL A 1 109 ? 10.257 1.848 -13.378 1.00 89.00 109 VAL A CA 1
ATOM 889 C C . VAL A 1 109 ? 10.710 2.433 -14.722 1.00 89.00 109 VAL A C 1
ATOM 891 O O . VAL A 1 109 ? 10.324 3.549 -15.067 1.00 89.00 109 VAL A O 1
ATOM 894 N N . CYS A 1 110 ? 11.452 1.673 -15.535 1.00 88.75 110 CYS A N 1
ATOM 895 C CA . CYS A 1 110 ? 11.855 2.101 -16.877 1.00 88.75 110 CYS A CA 1
ATOM 896 C C . CYS A 1 110 ? 10.648 2.376 -17.787 1.00 88.75 110 CYS A C 1
ATOM 898 O O . CYS A 1 110 ? 10.643 3.388 -18.487 1.00 88.75 110 CYS A O 1
ATOM 900 N N . ARG A 1 111 ? 9.601 1.537 -17.741 1.00 88.81 111 ARG A N 1
ATOM 901 C CA . ARG A 1 111 ? 8.360 1.766 -18.509 1.00 88.81 111 ARG A CA 1
ATOM 902 C C . ARG A 1 111 ? 7.622 3.036 -18.098 1.00 88.81 111 ARG A C 1
ATOM 904 O O . ARG A 1 111 ? 7.007 3.656 -18.965 1.00 88.81 111 ARG A O 1
ATOM 911 N N . MET A 1 112 ? 7.663 3.409 -16.816 1.00 86.12 112 MET A N 1
ATOM 912 C CA . MET A 1 112 ? 7.054 4.651 -16.326 1.00 86.12 112 MET A CA 1
ATOM 913 C C . MET A 1 112 ? 7.772 5.894 -16.846 1.00 86.12 112 MET A C 1
ATOM 915 O O . MET A 1 112 ? 7.110 6.886 -17.135 1.00 86.12 112 MET A O 1
ATOM 919 N N . VAL A 1 113 ? 9.098 5.834 -17.002 1.00 86.69 113 VAL A N 1
ATOM 920 C CA . VAL A 1 113 ? 9.871 6.921 -17.621 1.00 86.69 113 VAL A CA 1
ATOM 921 C C . VAL A 1 113 ? 9.582 6.986 -19.119 1.00 86.69 113 VAL A C 1
ATOM 923 O O . VAL A 1 113 ? 9.189 8.031 -19.632 1.00 86.69 113 VAL A O 1
ATOM 926 N N . HIS A 1 114 ? 9.773 5.874 -19.836 1.00 87.56 114 HIS A N 1
ATOM 927 C CA . HIS A 1 114 ? 9.476 5.796 -21.262 1.00 87.56 114 HIS A CA 1
ATOM 928 C C . HIS A 1 114 ? 9.310 4.346 -21.740 1.00 87.56 114 HIS A C 1
ATOM 930 O O . HIS A 1 114 ? 10.109 3.469 -21.414 1.00 87.56 114 HIS A O 1
ATOM 936 N N . ARG A 1 115 ? 8.316 4.085 -22.601 1.00 85.56 115 ARG A N 1
ATOM 937 C CA . ARG A 1 115 ? 7.964 2.719 -23.045 1.00 85.56 115 ARG A CA 1
ATOM 938 C C . ARG A 1 115 ? 9.106 1.976 -23.748 1.00 85.56 115 ARG A C 1
ATOM 940 O O . ARG A 1 115 ? 9.275 0.790 -23.504 1.00 85.56 115 ARG A O 1
ATOM 947 N N . THR A 1 116 ? 9.896 2.668 -24.573 1.00 90.06 116 THR A N 1
ATOM 948 C CA . THR A 1 116 ? 11.024 2.073 -25.326 1.00 90.06 116 THR A CA 1
ATOM 949 C C . THR A 1 116 ? 12.324 1.986 -24.523 1.00 90.06 116 THR A C 1
ATOM 951 O O . THR A 1 116 ? 13.306 1.424 -25.001 1.00 90.06 116 THR A O 1
ATOM 954 N N . MET A 1 117 ? 12.370 2.555 -23.311 1.00 87.56 117 MET A N 1
ATOM 955 C CA . MET A 1 117 ? 13.591 2.556 -22.499 1.00 87.56 117 MET A CA 1
ATOM 956 C C . MET A 1 117 ? 13.992 1.137 -22.097 1.00 87.56 117 MET A C 1
ATOM 958 O O . MET A 1 117 ? 15.180 0.842 -22.005 1.00 87.56 117 MET A O 1
ATOM 962 N N . VAL A 1 118 ? 13.003 0.261 -21.903 1.00 89.69 118 VAL A N 1
ATOM 963 C CA . VAL A 1 118 ? 13.216 -1.154 -21.579 1.00 89.69 118 VAL A CA 1
ATOM 964 C C . VAL A 1 118 ? 13.997 -1.867 -22.681 1.00 89.69 118 VAL A C 1
ATOM 966 O O . VAL A 1 118 ? 14.912 -2.621 -22.371 1.00 89.69 118 VAL A O 1
ATOM 969 N N . ASP A 1 119 ? 13.707 -1.575 -23.950 1.00 89.75 119 ASP A N 1
ATOM 970 C CA . ASP A 1 119 ? 14.341 -2.252 -25.091 1.00 89.75 119 ASP A CA 1
ATOM 971 C C . ASP A 1 119 ? 15.835 -1.908 -25.225 1.00 89.75 119 ASP A C 1
ATOM 973 O O . ASP A 1 119 ? 16.618 -2.679 -25.774 1.00 89.75 119 ASP A O 1
ATOM 977 N N . GLN A 1 120 ? 16.247 -0.744 -24.713 1.00 89.38 120 GLN A N 1
ATOM 978 C CA . GLN A 1 120 ? 17.635 -0.265 -24.743 1.00 89.38 120 GLN A CA 1
ATOM 979 C C . GLN A 1 120 ? 18.363 -0.453 -23.403 1.00 89.38 120 GLN A C 1
ATOM 981 O O . GLN A 1 120 ? 19.535 -0.079 -23.266 1.00 89.38 120 GLN A O 1
ATOM 986 N N . PHE A 1 121 ? 17.682 -1.000 -22.396 1.00 89.12 121 PHE A N 1
ATOM 987 C CA . PHE A 1 121 ? 18.193 -1.096 -21.038 1.00 89.12 121 PHE A CA 1
ATOM 988 C C . PHE A 1 121 ? 19.286 -2.170 -20.930 1.00 89.12 121 PHE A C 1
ATOM 990 O O . PHE A 1 121 ? 19.058 -3.337 -21.231 1.00 89.12 121 PHE A O 1
ATOM 997 N N . LYS A 1 122 ? 20.486 -1.783 -20.472 1.00 88.62 122 LYS A N 1
ATOM 998 C CA . LYS A 1 122 ? 21.612 -2.715 -20.25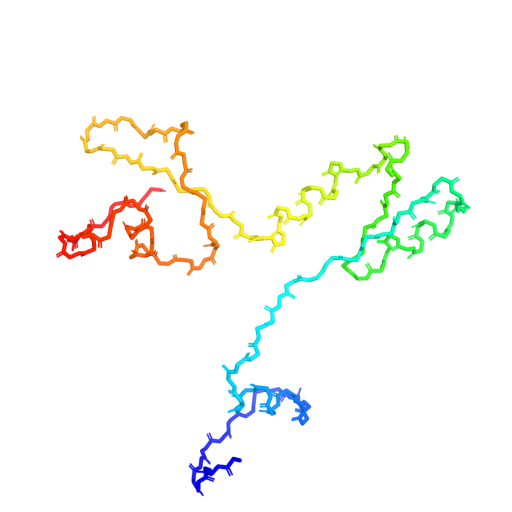8 1.00 88.62 122 LYS A CA 1
ATOM 999 C C . LYS A 1 122 ? 21.774 -3.115 -18.794 1.00 88.62 122 LYS A C 1
ATOM 1001 O O . LYS A 1 122 ? 21.884 -4.292 -18.482 1.00 88.62 122 LYS A O 1
ATOM 1006 N N . TYR A 1 123 ? 21.843 -2.127 -17.908 1.00 88.94 123 TYR A N 1
ATOM 1007 C CA . TYR A 1 123 ? 22.001 -2.308 -16.467 1.00 88.94 123 TYR A CA 1
ATOM 1008 C C . TYR A 1 123 ? 21.537 -1.041 -15.737 1.00 88.94 123 TYR A C 1
ATOM 1010 O O . TYR A 1 123 ? 21.534 0.045 -16.320 1.00 88.94 123 TYR A O 1
ATOM 1018 N N . ALA A 1 124 ? 21.187 -1.169 -14.455 1.00 87.38 124 ALA A N 1
ATOM 1019 C CA . ALA A 1 124 ? 20.949 -0.040 -13.557 1.00 87.38 124 ALA A CA 1
ATOM 1020 C C . ALA A 1 124 ? 21.977 -0.035 -12.428 1.00 87.38 124 ALA A C 1
ATOM 1022 O O . ALA A 1 124 ? 22.414 -1.085 -11.961 1.00 87.38 124 ALA A O 1
ATOM 1023 N N . LEU A 1 125 ? 22.334 1.167 -11.984 1.00 86.75 125 LEU A N 1
ATOM 1024 C CA . LEU A 1 125 ? 23.071 1.388 -10.747 1.00 86.75 125 LEU A CA 1
ATOM 1025 C C . LEU A 1 125 ? 22.065 1.852 -9.700 1.00 86.75 125 LEU A C 1
ATOM 1027 O O . LEU A 1 125 ? 21.375 2.848 -9.914 1.00 86.75 125 LEU A O 1
ATOM 1031 N N . VAL A 1 126 ? 21.975 1.103 -8.608 1.00 87.25 126 VAL A N 1
ATOM 1032 C CA . VAL A 1 126 ? 21.082 1.387 -7.483 1.00 87.25 126 VAL A CA 1
ATOM 1033 C C . VAL A 1 126 ? 21.955 1.761 -6.291 1.00 87.25 126 VAL A C 1
ATOM 1035 O O . VAL A 1 126 ? 22.977 1.114 -6.056 1.00 87.25 126 VAL A O 1
ATOM 1038 N N . TRP A 1 127 ? 21.567 2.827 -5.596 1.00 83.69 127 TRP A N 1
ATOM 1039 C CA . TRP A 1 127 ? 22.206 3.324 -4.380 1.00 83.69 127 TRP A CA 1
ATOM 1040 C C . TRP A 1 127 ? 21.205 3.298 -3.236 1.00 83.69 127 TRP A C 1
ATOM 1042 O O . TRP A 1 127 ? 20.008 3.529 -3.524 1.00 83.69 127 TRP A O 1
#